Protein AF-A0A1B6DIH1-F1 (afdb_monomer_lite)

Secondary structure (DSSP, 8-state):
---TT-HHHHHHHHHHHHHHTSTTS-HHHHHHHHHHHHHHHHH-HHHHHHHHT-TTHHHHHHHHHT---S---TTTHHHHHHHHHHHHHHHHHHHHHHHHT--

Structure (mmCIF, N/CA/C/O backbone):
data_AF-A0A1B6DIH1-F1
#
_entry.id   AF-A0A1B6DIH1-F1
#
loop_
_atom_site.group_PDB
_atom_site.id
_atom_site.type_symbol
_atom_site.label_atom_id
_atom_site.label_alt_id
_atom_site.label_comp_id
_atom_site.label_asym_id
_atom_site.label_entity_id
_atom_site.label_seq_id
_atom_site.pdbx_PDB_ins_code
_atom_site.Cartn_x
_atom_site.Cartn_y
_atom_site.Cartn_z
_atom_site.occupancy
_atom_site.B_iso_or_equiv
_atom_site.auth_seq_id
_atom_site.auth_comp_id
_atom_site.auth_asym_id
_atom_site.auth_atom_id
_atom_site.pdbx_PDB_model_num
ATOM 1 N N . ALA A 1 1 ? -17.786 -20.344 4.408 1.00 54.97 1 ALA A N 1
ATOM 2 C CA . ALA A 1 1 ? -17.288 -19.030 3.958 1.00 54.97 1 ALA A CA 1
ATOM 3 C C . ALA A 1 1 ? -16.907 -18.232 5.197 1.00 54.97 1 ALA A C 1
ATOM 5 O O . ALA A 1 1 ? -17.622 -18.337 6.184 1.00 54.97 1 ALA A O 1
ATOM 6 N N . ILE A 1 2 ? -15.767 -17.542 5.192 1.00 56.56 2 ILE A N 1
ATOM 7 C CA . ILE A 1 2 ? -15.389 -16.630 6.284 1.00 56.56 2 ILE A CA 1
ATOM 8 C C . ILE A 1 2 ? -16.164 -15.323 6.051 1.00 56.56 2 ILE A C 1
ATOM 10 O O . ILE A 1 2 ? -16.277 -14.914 4.895 1.00 56.56 2 ILE A O 1
ATOM 14 N N . SER A 1 3 ? -16.743 -14.724 7.097 1.00 63.78 3 SER A N 1
ATOM 15 C CA . SER A 1 3 ? -17.451 -13.437 6.969 1.00 63.78 3 SER A CA 1
ATOM 16 C C . SER A 1 3 ? -16.472 -12.354 6.541 1.00 63.78 3 SER A C 1
ATOM 18 O O . SER A 1 3 ? -15.336 -12.356 7.013 1.00 63.78 3 SER A O 1
ATOM 20 N N . ALA A 1 4 ? -16.897 -11.433 5.678 1.00 59.94 4 ALA A N 1
ATOM 21 C CA . ALA A 1 4 ? -16.051 -10.328 5.228 1.00 59.94 4 ALA A CA 1
ATOM 22 C C . ALA A 1 4 ? -15.615 -9.416 6.391 1.00 59.94 4 ALA A C 1
ATOM 24 O O . ALA A 1 4 ? -14.567 -8.785 6.303 1.00 59.94 4 ALA A O 1
ATOM 25 N N . GLU A 1 5 ? -16.370 -9.410 7.495 1.00 61.75 5 GLU A N 1
ATOM 26 C CA . GLU A 1 5 ? -16.053 -8.677 8.722 1.00 61.75 5 GLU A CA 1
ATOM 27 C C . GLU A 1 5 ? -15.214 -9.479 9.735 1.00 61.75 5 GLU A C 1
ATOM 29 O O . GLU A 1 5 ? -14.992 -8.999 10.844 1.00 61.75 5 GLU A O 1
ATOM 34 N N . ASP A 1 6 ? -14.764 -10.707 9.425 1.00 71.88 6 ASP A N 1
ATOM 35 C CA . ASP A 1 6 ? -13.952 -11.479 10.377 1.00 71.88 6 ASP A CA 1
ATOM 36 C C . ASP A 1 6 ? -12.600 -10.767 10.601 1.00 71.88 6 ASP A C 1
ATOM 38 O O . ASP A 1 6 ? -11.802 -10.659 9.660 1.00 71.88 6 ASP A O 1
ATOM 42 N N . PRO A 1 7 ? -12.272 -10.347 11.839 1.00 66.44 7 PRO A N 1
ATOM 43 C CA . PRO A 1 7 ? -11.014 -9.669 12.147 1.00 66.44 7 PRO A CA 1
ATOM 44 C C . PRO A 1 7 ? -9.777 -10.471 11.724 1.00 66.44 7 PRO A C 1
ATOM 46 O O . PRO A 1 7 ? -8.727 -9.906 11.421 1.00 66.44 7 PRO A O 1
ATOM 49 N N . LYS A 1 8 ? -9.874 -11.807 11.650 1.00 68.81 8 LYS A N 1
ATOM 50 C CA . LYS A 1 8 ? -8.788 -12.678 11.173 1.00 68.81 8 LYS A CA 1
ATOM 51 C C . LYS A 1 8 ? -8.409 -12.405 9.723 1.00 68.81 8 LYS A C 1
ATOM 53 O O . LYS A 1 8 ? -7.270 -12.692 9.351 1.00 68.81 8 LYS A O 1
ATOM 58 N N . ILE A 1 9 ? -9.334 -11.893 8.911 1.00 69.62 9 ILE A N 1
ATOM 59 C CA . ILE A 1 9 ? -9.034 -11.438 7.556 1.00 69.62 9 ILE A CA 1
ATOM 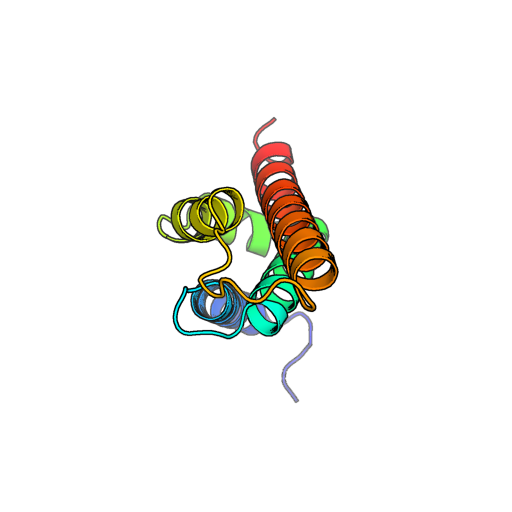60 C C . ILE A 1 9 ? -8.093 -10.240 7.653 1.00 69.62 9 ILE A C 1
ATOM 62 O O . ILE A 1 9 ? -7.018 -10.303 7.074 1.00 69.62 9 ILE A O 1
ATOM 66 N N . LEU A 1 10 ? -8.393 -9.228 8.469 1.00 68.88 10 LEU A N 1
ATOM 67 C CA . LEU A 1 10 ? -7.540 -8.041 8.645 1.00 68.88 10 LEU A CA 1
ATOM 68 C C . LEU A 1 10 ? -6.122 -8.400 9.105 1.00 68.88 10 LEU A C 1
ATOM 70 O O . LEU A 1 10 ? -5.139 -7.995 8.477 1.00 68.88 10 LEU A O 1
ATOM 74 N N . TYR A 1 11 ? -6.012 -9.249 10.131 1.00 68.75 11 TYR A N 1
ATOM 75 C CA . TYR A 1 11 ? -4.722 -9.696 10.670 1.00 68.75 11 TYR A CA 1
ATOM 76 C C . TYR A 1 11 ? -3.880 -10.505 9.676 1.00 68.75 11 TYR A C 1
ATOM 78 O O . TYR A 1 11 ? -2.660 -10.554 9.816 1.00 68.75 11 TYR A O 1
ATOM 86 N N . LYS A 1 12 ? -4.497 -11.149 8.679 1.00 73.00 12 LYS A N 1
ATOM 87 C CA . LYS A 1 12 ? -3.783 -11.884 7.621 1.00 73.00 12 LYS A CA 1
ATOM 88 C C . LYS A 1 12 ? -3.548 -11.037 6.372 1.00 73.00 12 LYS A C 1
ATOM 90 O O . LYS A 1 12 ? -2.535 -11.212 5.697 1.00 73.00 12 LYS A O 1
ATOM 95 N N . THR A 1 13 ? -4.452 -10.111 6.084 1.00 75.94 13 THR A N 1
ATOM 96 C CA . THR A 1 13 ? -4.412 -9.235 4.914 1.00 75.94 13 THR A CA 1
ATOM 97 C C . THR A 1 13 ? -3.295 -8.210 5.041 1.00 75.94 13 THR A C 1
ATOM 99 O O . THR A 1 13 ? -2.521 -8.064 4.100 1.00 75.94 13 THR A O 1
ATOM 102 N N . LEU A 1 14 ? -3.119 -7.580 6.209 1.00 74.62 14 LEU A N 1
ATOM 103 C CA . LEU A 1 14 ? -2.037 -6.614 6.423 1.00 74.62 14 LEU A CA 1
ATOM 104 C C . LEU A 1 14 ? -0.635 -7.198 6.145 1.00 74.62 14 LEU A C 1
ATOM 106 O O . LEU A 1 14 ? 0.072 -6.649 5.298 1.00 74.62 14 LEU A O 1
ATOM 110 N N . PRO A 1 15 ? -0.200 -8.308 6.781 1.00 75.88 15 PRO A N 1
ATOM 111 C CA . PRO A 1 15 ? 1.121 -8.871 6.514 1.00 75.88 15 PRO A CA 1
ATOM 112 C C . PRO A 1 15 ? 1.266 -9.377 5.073 1.00 75.88 15 PRO A C 1
ATOM 114 O O . PRO A 1 15 ? 2.355 -9.282 4.512 1.00 75.88 15 PRO A O 1
ATOM 117 N N . CYS A 1 16 ? 0.186 -9.857 4.444 1.00 77.56 16 CYS A N 1
ATOM 118 C CA . CYS A 1 16 ? 0.199 -10.241 3.032 1.00 77.56 16 CYS A CA 1
ATOM 119 C C . CYS A 1 16 ? 0.467 -9.033 2.119 1.00 77.56 16 CYS A C 1
ATOM 121 O O . CYS A 1 16 ? 1.362 -9.082 1.276 1.00 77.56 16 CYS A O 1
ATOM 123 N N . LEU A 1 17 ? -0.240 -7.920 2.333 1.00 75.94 17 LEU A N 1
ATOM 124 C CA . LEU A 1 17 ? -0.060 -6.684 1.569 1.00 75.94 17 LEU A CA 1
ATOM 125 C C . LEU A 1 17 ? 1.328 -6.071 1.789 1.00 75.94 17 LEU A C 1
ATOM 127 O O . LEU A 1 17 ? 1.975 -5.668 0.827 1.00 75.94 17 LEU A O 1
ATOM 131 N N . VAL A 1 18 ? 1.842 -6.085 3.024 1.00 78.38 18 VAL A N 1
ATOM 132 C CA . VAL A 1 18 ? 3.215 -5.641 3.331 1.00 78.38 18 VAL A CA 1
ATOM 133 C C . VAL A 1 18 ? 4.247 -6.463 2.553 1.00 78.38 18 VAL A C 1
ATOM 135 O O . VAL A 1 18 ? 5.201 -5.899 2.021 1.00 78.38 18 VAL A O 1
ATOM 138 N N . VAL A 1 19 ? 4.065 -7.786 2.454 1.00 78.75 19 VAL A N 1
ATOM 139 C CA . VAL A 1 19 ? 4.943 -8.661 1.659 1.00 78.75 19 VAL A CA 1
ATOM 140 C C . VAL A 1 19 ? 4.815 -8.369 0.164 1.00 78.75 19 VAL A C 1
ATOM 142 O O . VAL A 1 19 ? 5.827 -8.344 -0.531 1.00 78.75 19 VAL A O 1
ATOM 145 N N . LEU A 1 20 ? 3.607 -8.100 -0.334 1.00 76.19 20 LEU A N 1
ATOM 146 C CA . LEU A 1 20 ? 3.385 -7.745 -1.739 1.00 76.19 20 LEU A CA 1
ATOM 147 C C . LEU A 1 20 ? 3.999 -6.393 -2.123 1.00 76.19 20 LEU A C 1
ATOM 149 O O . LEU A 1 20 ? 4.343 -6.193 -3.285 1.00 76.19 20 LEU A O 1
ATOM 153 N N . CYS A 1 21 ? 4.208 -5.497 -1.159 1.00 76.62 21 CYS A N 1
ATOM 154 C CA . CYS A 1 21 ? 4.908 -4.236 -1.381 1.00 76.62 21 CYS A CA 1
ATOM 155 C C . CYS A 1 21 ? 6.442 -4.388 -1.470 1.00 76.62 21 CYS A C 1
ATOM 157 O O . CYS A 1 21 ? 7.125 -3.449 -1.886 1.00 76.62 21 CYS A O 1
ATOM 159 N N . LYS A 1 22 ? 7.024 -5.538 -1.111 1.00 77.88 22 LYS A N 1
ATOM 160 C CA . LYS A 1 22 ? 8.485 -5.719 -1.120 1.00 77.88 22 LYS A CA 1
ATOM 161 C C . LYS A 1 22 ? 9.076 -5.755 -2.533 1.00 77.88 22 LYS A C 1
ATOM 163 O O . LYS A 1 22 ? 8.391 -6.020 -3.519 1.00 77.88 22 LYS A O 1
ATOM 168 N N . LYS A 1 23 ? 10.386 -5.499 -2.621 1.00 70.12 23 LYS A N 1
ATOM 169 C CA . LYS A 1 23 ? 11.140 -5.421 -3.885 1.00 70.12 23 LYS A CA 1
ATOM 170 C C . LYS A 1 23 ? 11.199 -6.746 -4.658 1.00 70.12 23 LYS A C 1
ATOM 172 O O . LYS A 1 23 ? 11.534 -6.724 -5.833 1.00 70.12 23 LYS A O 1
ATOM 177 N N . GLU A 1 24 ? 10.844 -7.872 -4.036 1.00 76.06 24 GLU A N 1
ATOM 178 C CA . GLU A 1 24 ? 10.784 -9.180 -4.705 1.00 76.06 24 GLU A CA 1
ATOM 179 C C . GLU A 1 24 ? 9.612 -9.310 -5.703 1.00 76.06 24 GLU A C 1
ATOM 181 O O . GLU A 1 24 ? 9.541 -10.291 -6.443 1.00 76.06 24 GLU A O 1
ATOM 186 N N . LYS A 1 25 ? 8.676 -8.350 -5.719 1.00 79.25 25 LYS A N 1
ATOM 187 C CA . LYS A 1 25 ? 7.486 -8.343 -6.584 1.00 79.25 25 LYS A CA 1
ATOM 188 C C . LYS A 1 25 ? 7.609 -7.363 -7.742 1.00 79.25 25 LYS A C 1
ATOM 190 O O . LYS A 1 25 ? 8.355 -6.385 -7.673 1.00 79.25 25 LYS A O 1
ATOM 195 N N . THR A 1 26 ? 6.842 -7.604 -8.805 1.00 80.94 26 THR A N 1
ATOM 196 C CA . THR A 1 26 ? 6.847 -6.711 -9.970 1.00 80.94 26 THR A CA 1
ATOM 197 C C . THR A 1 26 ? 6.331 -5.314 -9.588 1.00 80.94 26 THR A C 1
ATOM 199 O O . THR A 1 26 ? 5.461 -5.201 -8.720 1.00 80.94 26 THR A O 1
ATOM 202 N N . PRO A 1 27 ? 6.803 -4.227 -10.231 1.00 77.31 27 PRO A N 1
ATOM 203 C CA . PRO A 1 27 ? 6.347 -2.868 -9.920 1.00 77.31 27 PRO A CA 1
ATOM 204 C C . PRO A 1 27 ? 4.821 -2.710 -9.978 1.00 77.31 27 PRO A C 1
ATOM 206 O O . PRO A 1 27 ? 4.230 -2.073 -9.113 1.00 77.31 27 PRO A O 1
ATOM 209 N N . LYS A 1 28 ? 4.163 -3.368 -10.943 1.00 79.88 28 LYS A N 1
ATOM 210 C CA . LYS A 1 28 ? 2.697 -3.362 -11.075 1.00 79.88 28 LYS A CA 1
ATOM 211 C C . LYS A 1 28 ? 1.988 -4.017 -9.890 1.00 79.88 28 LYS A C 1
ATOM 213 O O . LYS A 1 28 ? 1.039 -3.446 -9.367 1.00 79.88 28 LYS A O 1
ATOM 218 N N . GLU A 1 29 ? 2.446 -5.187 -9.447 1.00 82.50 29 GLU A N 1
ATOM 219 C CA . GLU A 1 29 ? 1.875 -5.852 -8.266 1.00 82.50 29 GLU A CA 1
ATOM 220 C C . GLU A 1 29 ? 2.054 -5.003 -7.007 1.00 82.50 29 GLU A C 1
ATOM 222 O O . GLU A 1 29 ? 1.143 -4.911 -6.188 1.00 82.50 29 GLU A O 1
ATOM 227 N N . ARG A 1 30 ? 3.208 -4.339 -6.881 1.00 83.56 30 ARG A N 1
ATOM 228 C CA . ARG A 1 30 ? 3.515 -3.446 -5.761 1.00 83.56 30 ARG A CA 1
ATOM 229 C C . ARG A 1 30 ? 2.577 -2.240 -5.726 1.00 83.56 30 ARG A C 1
ATOM 231 O O . ARG A 1 30 ? 2.096 -1.902 -4.648 1.00 83.56 30 ARG A O 1
ATOM 238 N N . ILE A 1 31 ? 2.285 -1.628 -6.879 1.00 83.06 31 ILE A N 1
ATOM 239 C CA . ILE A 1 31 ? 1.302 -0.534 -6.991 1.00 83.06 31 ILE A CA 1
ATOM 240 C C . ILE A 1 31 ? -0.070 -1.016 -6.532 1.00 83.06 31 ILE A C 1
ATOM 242 O O . ILE A 1 31 ? -0.632 -0.442 -5.607 1.00 83.06 31 ILE A O 1
ATOM 246 N N . VAL A 1 32 ? -0.574 -2.103 -7.123 1.00 85.62 32 VAL A N 1
ATOM 247 C CA . VAL A 1 32 ? -1.912 -2.627 -6.808 1.00 85.62 32 VAL A CA 1
ATOM 248 C C . VAL A 1 32 ? -2.022 -2.995 -5.327 1.00 85.62 32 VAL A C 1
ATOM 250 O O . VAL A 1 32 ? -3.033 -2.705 -4.688 1.00 85.62 32 VAL A O 1
ATOM 253 N N . ALA A 1 33 ? -0.975 -3.586 -4.749 1.00 86.25 33 ALA A N 1
ATOM 254 C CA . ALA A 1 33 ? -0.928 -3.893 -3.326 1.00 86.25 33 ALA A CA 1
ATOM 255 C C . ALA A 1 33 ? -0.970 -2.627 -2.458 1.00 86.25 33 ALA A C 1
ATOM 257 O O . ALA A 1 33 ? -1.728 -2.586 -1.492 1.00 86.25 33 ALA A O 1
ATOM 258 N N . ALA A 1 34 ? -0.206 -1.588 -2.807 1.00 85.44 34 ALA A N 1
ATOM 259 C CA . ALA A 1 34 ? -0.203 -0.321 -2.081 1.00 85.44 34 ALA A CA 1
ATOM 260 C C . ALA A 1 34 ? -1.529 0.445 -2.224 1.00 85.44 34 ALA A C 1
ATOM 262 O O . ALA A 1 34 ? -2.008 1.007 -1.245 1.00 85.44 34 ALA A O 1
ATOM 263 N N . GLU A 1 35 ? -2.162 0.435 -3.397 1.00 85.19 35 GLU A N 1
ATOM 264 C CA . GLU A 1 35 ? -3.491 1.024 -3.607 1.00 85.19 35 GLU A CA 1
ATOM 265 C C . GLU A 1 35 ? -4.571 0.294 -2.812 1.00 85.19 35 GLU A C 1
ATOM 267 O O . GLU A 1 35 ? -5.397 0.931 -2.157 1.00 85.19 35 GLU A O 1
ATOM 272 N N . THR A 1 36 ? -4.530 -1.040 -2.831 1.00 86.19 36 THR A N 1
ATOM 273 C CA . THR A 1 36 ? -5.432 -1.881 -2.039 1.00 86.19 36 THR A CA 1
ATOM 274 C C . THR A 1 36 ? -5.229 -1.611 -0.556 1.00 86.19 36 THR A C 1
ATOM 276 O O . THR A 1 36 ? -6.195 -1.444 0.179 1.00 86.19 36 THR A O 1
ATOM 279 N N . LEU A 1 37 ? -3.975 -1.510 -0.114 1.00 84.38 37 LEU A N 1
ATOM 280 C CA . LEU A 1 37 ? -3.654 -1.171 1.263 1.00 84.38 37 LEU A CA 1
ATOM 281 C C . LEU A 1 37 ? -4.181 0.217 1.632 1.00 84.38 37 LEU A C 1
ATOM 283 O O . LEU A 1 37 ? -4.807 0.333 2.673 1.00 84.38 37 LEU A O 1
ATOM 287 N N . ALA A 1 38 ? -3.996 1.229 0.778 1.00 85.06 38 ALA A N 1
ATOM 288 C CA . ALA A 1 38 ? -4.497 2.583 1.016 1.00 85.06 38 ALA A CA 1
ATOM 289 C C . ALA A 1 38 ? -6.016 2.597 1.183 1.00 85.06 38 ALA A C 1
ATOM 291 O O . ALA A 1 38 ? -6.529 3.218 2.104 1.00 85.06 38 ALA A O 1
ATOM 292 N N . TYR A 1 39 ? -6.729 1.895 0.299 1.00 84.06 39 TYR A N 1
ATOM 293 C CA . TYR A 1 39 ? -8.179 1.778 0.377 1.00 84.06 39 TYR A CA 1
ATOM 294 C C . TYR A 1 39 ? -8.616 1.076 1.665 1.00 84.06 39 TYR A C 1
ATOM 296 O O . TYR A 1 39 ? -9.492 1.560 2.372 1.00 84.06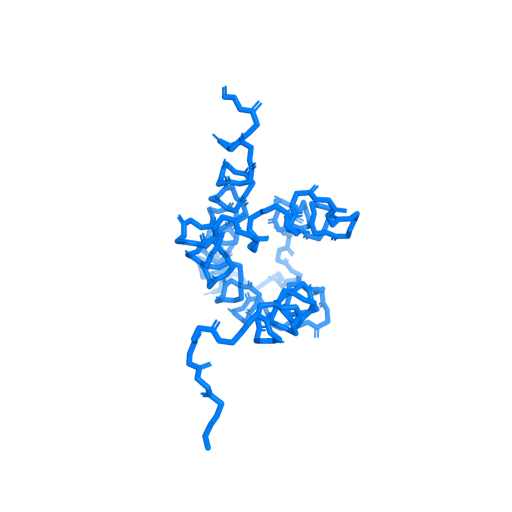 39 TYR A O 1
ATOM 304 N N . LEU A 1 40 ? -7.976 -0.042 2.011 1.00 82.25 40 LEU A N 1
ATOM 305 C CA . LEU A 1 40 ? -8.334 -0.784 3.212 1.00 82.25 40 LEU A CA 1
ATOM 306 C C . LEU A 1 40 ? -7.996 -0.012 4.496 1.00 82.25 40 LEU A C 1
ATOM 308 O O . LEU A 1 40 ? -8.776 -0.071 5.434 1.00 82.25 40 LEU A O 1
ATOM 312 N N . THR A 1 41 ? -6.886 0.732 4.555 1.00 81.25 41 THR A N 1
ATOM 313 C CA . THR A 1 41 ? -6.557 1.578 5.719 1.00 81.25 41 THR A CA 1
ATOM 314 C C . THR A 1 41 ? -7.417 2.838 5.802 1.00 81.25 41 THR A C 1
ATOM 316 O O . THR A 1 41 ? -7.501 3.442 6.862 1.00 81.25 41 THR A O 1
ATOM 319 N N . GLU A 1 42 ? -8.037 3.259 4.699 1.00 82.50 42 GLU A N 1
ATOM 320 C CA . GLU A 1 42 ? -8.997 4.368 4.674 1.00 82.50 42 GLU A CA 1
ATOM 321 C C . GLU A 1 42 ? -10.385 3.932 5.171 1.00 82.50 42 GLU A C 1
ATOM 323 O O . GLU A 1 42 ? -11.072 4.709 5.830 1.00 82.50 42 GLU A O 1
ATOM 328 N N . VAL A 1 43 ? -10.786 2.689 4.890 1.00 82.00 43 VAL A N 1
ATOM 329 C CA . VAL A 1 43 ? -12.106 2.147 5.260 1.00 82.00 43 VAL A CA 1
ATOM 330 C C . VAL A 1 43 ? -12.097 1.453 6.628 1.00 82.00 43 VAL A C 1
ATOM 332 O O . VAL A 1 43 ? -13.103 1.490 7.335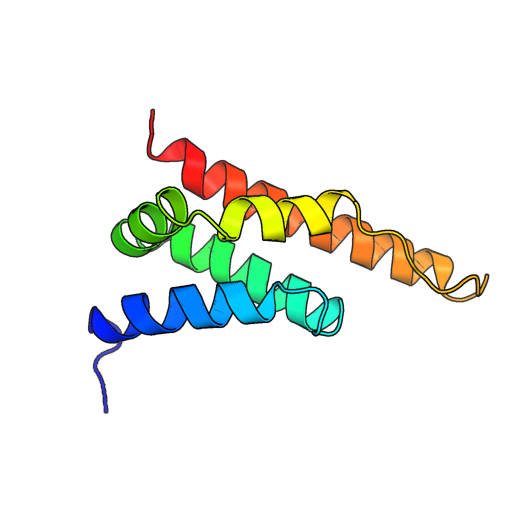 1.00 82.00 43 VAL A O 1
ATOM 335 N N . ASP A 1 44 ? -10.984 0.825 7.014 1.00 81.94 44 ASP A N 1
ATOM 336 C CA . ASP A 1 44 ? -10.869 0.017 8.229 1.00 81.94 44 ASP A CA 1
ATOM 337 C C . ASP A 1 44 ? -9.884 0.633 9.234 1.00 81.94 44 ASP A C 1
ATOM 339 O O . ASP A 1 44 ? -8.662 0.629 9.045 1.00 81.94 44 ASP A O 1
ATOM 343 N N . THR A 1 45 ? -10.429 1.147 10.337 1.00 80.62 45 THR A N 1
ATOM 344 C CA . THR A 1 45 ? -9.669 1.820 11.398 1.00 80.62 45 THR A CA 1
ATOM 345 C C . THR A 1 45 ? -8.798 0.863 12.213 1.00 80.62 45 THR A C 1
ATOM 347 O O . THR A 1 45 ? -7.723 1.249 12.677 1.00 80.62 45 THR A O 1
ATOM 350 N N . GLU A 1 46 ? -9.196 -0.403 12.367 1.00 80.12 46 GLU A N 1
ATOM 351 C CA . GLU A 1 46 ? -8.377 -1.405 13.053 1.00 80.12 46 GLU A CA 1
ATOM 352 C C . GLU A 1 46 ? -7.194 -1.818 12.177 1.00 80.12 46 GLU A C 1
ATOM 354 O O . GLU A 1 46 ? -6.068 -1.928 12.670 1.00 80.12 46 GLU A O 1
ATOM 359 N N . LEU A 1 47 ? -7.400 -1.953 10.863 1.00 79.38 47 LEU A N 1
ATOM 360 C CA . LEU A 1 47 ? -6.317 -2.181 9.911 1.00 79.38 47 LEU A CA 1
ATOM 361 C C . LEU A 1 47 ? -5.347 -1.001 9.868 1.00 79.38 47 LEU A C 1
ATOM 363 O O . LEU A 1 47 ? -4.137 -1.210 9.869 1.00 79.38 47 LEU A O 1
ATOM 367 N N . GLN A 1 48 ? -5.858 0.228 9.857 1.00 79.38 48 GLN A N 1
ATOM 368 C CA . GLN A 1 48 ? -5.064 1.454 9.908 1.00 79.38 48 GLN A CA 1
ATOM 369 C C . GLN A 1 48 ? -4.214 1.523 11.183 1.00 79.38 48 GLN A 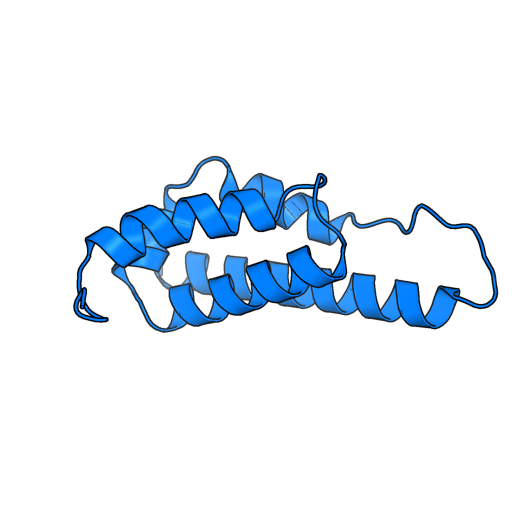C 1
ATOM 371 O O . GLN A 1 48 ? -3.025 1.842 11.127 1.00 79.38 48 GLN A O 1
ATOM 376 N N . ARG A 1 49 ? -4.788 1.151 12.330 1.00 81.12 49 ARG A N 1
ATOM 377 C CA . ARG A 1 49 ? -4.081 1.055 13.612 1.00 81.12 49 ARG A CA 1
ATOM 378 C C . ARG A 1 49 ? -3.015 -0.045 13.605 1.00 81.12 49 ARG A C 1
ATOM 380 O O . ARG A 1 49 ? -1.923 0.156 14.124 1.00 81.12 49 ARG A O 1
ATOM 387 N N . LEU A 1 50 ? -3.292 -1.192 12.991 1.00 80.19 50 LEU A N 1
ATOM 388 C CA . LEU A 1 50 ? -2.314 -2.264 12.770 1.00 80.19 50 LEU A CA 1
ATOM 389 C C . LEU A 1 50 ? -1.187 -1.838 11.818 1.00 80.19 50 LEU A C 1
ATOM 391 O O . LEU A 1 50 ? -0.025 -2.190 12.026 1.00 80.19 50 LEU A O 1
ATOM 395 N N . ALA A 1 51 ? -1.524 -1.070 10.783 1.00 79.81 51 ALA A N 1
ATOM 396 C CA . ALA A 1 51 ? -0.589 -0.503 9.823 1.00 79.81 51 ALA A CA 1
ATOM 397 C C . ALA A 1 51 ? 0.334 0.533 10.480 1.00 79.81 51 ALA A C 1
ATOM 399 O O . ALA A 1 51 ? 1.535 0.524 10.213 1.00 79.81 51 ALA A O 1
ATOM 400 N N . SER A 1 52 ? -0.201 1.383 11.365 1.00 78.00 52 SER A N 1
ATOM 401 C CA . SER A 1 52 ? 0.552 2.448 12.041 1.00 78.00 52 SER A CA 1
ATOM 402 C C . SER A 1 52 ? 1.612 1.915 13.006 1.00 78.00 52 SER A C 1
ATOM 404 O O . SER A 1 52 ? 2.699 2.483 13.091 1.00 78.00 52 SER A O 1
ATOM 406 N N . ILE A 1 53 ? 1.348 0.784 13.669 1.00 78.62 53 ILE A N 1
ATOM 407 C CA . ILE A 1 53 ? 2.320 0.102 14.540 1.00 78.62 53 ILE A CA 1
ATOM 408 C C . ILE A 1 53 ? 3.253 -0.853 13.777 1.00 78.62 53 ILE A C 1
ATOM 410 O O . ILE A 1 53 ? 4.128 -1.486 14.372 1.00 78.62 53 ILE A O 1
ATOM 414 N N . SER A 1 54 ? 3.067 -1.009 12.463 1.00 78.12 54 SER A N 1
ATOM 415 C CA . SER A 1 54 ? 3.856 -1.937 11.656 1.00 78.12 54 SER A CA 1
ATOM 416 C C . SER A 1 54 ? 5.227 -1.351 11.325 1.00 78.12 54 SER A C 1
ATOM 418 O O . SER A 1 54 ? 5.392 -0.561 10.394 1.00 78.12 54 SER A O 1
ATOM 420 N N . ASN A 1 55 ? 6.248 -1.824 12.042 1.00 72.69 55 ASN A N 1
ATOM 421 C CA . ASN A 1 55 ? 7.647 -1.395 11.894 1.00 72.69 55 ASN A CA 1
ATOM 422 C C . ASN A 1 55 ? 8.232 -1.583 10.484 1.00 72.69 55 ASN A C 1
ATOM 424 O O . ASN A 1 55 ? 9.253 -0.988 10.148 1.00 72.69 55 ASN A O 1
ATOM 428 N N . HIS A 1 56 ? 7.611 -2.419 9.651 1.00 78.62 56 HIS A N 1
ATOM 429 C CA . HIS A 1 56 ? 8.118 -2.748 8.319 1.00 78.62 56 HIS A CA 1
ATOM 430 C C . HIS A 1 56 ? 7.325 -2.101 7.184 1.00 78.62 56 HIS A C 1
ATOM 432 O O . HIS A 1 56 ? 7.797 -2.110 6.046 1.00 78.62 56 HIS A O 1
ATOM 438 N N . LEU A 1 57 ? 6.158 -1.511 7.456 1.00 79.88 57 LEU A N 1
ATOM 439 C CA . LEU A 1 57 ? 5.311 -0.955 6.405 1.00 79.88 57 LEU A CA 1
ATOM 440 C C . LEU A 1 57 ? 5.858 0.376 5.870 1.00 79.88 57 LEU A C 1
ATOM 442 O O . LEU A 1 57 ? 6.085 0.496 4.667 1.00 79.88 57 LEU A O 1
ATOM 446 N N . ILE A 1 58 ? 6.136 1.340 6.754 1.00 80.88 58 ILE A N 1
ATOM 447 C CA . ILE A 1 58 ? 6.668 2.659 6.366 1.00 80.88 58 ILE A CA 1
ATOM 448 C C . ILE A 1 58 ? 8.001 2.532 5.606 1.00 80.88 58 ILE A C 1
ATOM 450 O O . ILE A 1 58 ? 8.103 3.109 4.522 1.00 80.88 58 ILE A O 1
ATOM 454 N N . PRO A 1 59 ? 8.999 1.744 6.067 1.00 82.00 59 PRO A N 1
ATOM 455 C CA . PRO A 1 59 ? 10.236 1.550 5.309 1.00 82.00 59 PRO A CA 1
ATOM 456 C C . PRO A 1 59 ? 10.001 0.929 3.929 1.00 82.00 59 PRO A C 1
ATOM 458 O O . PRO A 1 59 ? 10.636 1.329 2.957 1.00 82.00 59 PRO A O 1
ATOM 461 N N . THR A 1 60 ? 9.063 -0.018 3.817 1.00 82.38 60 THR A N 1
ATOM 462 C CA . THR A 1 60 ? 8.729 -0.651 2.534 1.00 82.38 60 THR A CA 1
ATOM 463 C C . THR A 1 60 ? 8.109 0.361 1.571 1.00 82.38 60 THR A C 1
ATOM 465 O O . THR A 1 60 ? 8.536 0.437 0.421 1.00 82.38 60 THR A O 1
ATOM 468 N N . LEU A 1 61 ? 7.175 1.196 2.030 1.00 81.56 61 LEU A N 1
ATOM 469 C CA . LEU A 1 61 ? 6.580 2.267 1.220 1.00 81.56 61 LEU A CA 1
ATOM 470 C C . LEU A 1 61 ? 7.596 3.365 0.879 1.00 81.56 61 LEU A C 1
ATOM 472 O O . LEU A 1 61 ? 7.575 3.900 -0.225 1.00 81.56 61 LEU A O 1
ATOM 476 N N . ALA A 1 62 ? 8.560 3.648 1.756 1.00 82.75 62 ALA A N 1
ATOM 477 C CA . ALA A 1 62 ? 9.652 4.572 1.454 1.00 82.75 62 ALA A CA 1
ATOM 478 C C . ALA A 1 62 ? 10.509 4.093 0.266 1.00 82.75 62 ALA A C 1
ATOM 480 O O . ALA A 1 62 ? 11.047 4.914 -0.478 1.00 82.75 62 ALA A O 1
ATOM 481 N N . THR A 1 63 ? 10.586 2.779 0.014 1.00 81.69 63 THR A N 1
ATOM 482 C CA . THR A 1 63 ? 11.249 2.260 -1.197 1.00 81.69 63 THR A CA 1
ATOM 483 C C . THR A 1 63 ? 10.495 2.573 -2.491 1.00 81.69 63 THR A C 1
ATOM 485 O O . THR A 1 63 ? 11.092 2.489 -3.559 1.00 81.69 63 THR A O 1
ATOM 488 N N . PHE A 1 64 ? 9.209 2.934 -2.425 1.00 79.94 64 PHE A N 1
ATOM 489 C CA . PHE A 1 64 ? 8.416 3.339 -3.592 1.00 79.94 64 PHE A CA 1
ATOM 490 C C . PHE A 1 64 ? 8.728 4.787 -3.967 1.00 79.94 64 PHE A C 1
ATOM 492 O O . PHE A 1 64 ? 8.698 5.140 -5.141 1.00 79.94 64 PHE A O 1
ATOM 499 N N . LEU A 1 65 ? 9.081 5.614 -2.975 1.00 79.12 65 LEU A N 1
ATOM 500 C CA . LEU A 1 65 ? 9.507 6.997 -3.191 1.00 79.12 65 LEU A CA 1
ATOM 501 C C . LEU A 1 65 ? 10.836 7.083 -3.944 1.00 79.12 65 LEU A C 1
ATOM 503 O O . LEU A 1 65 ? 11.024 7.978 -4.765 1.00 79.12 65 LEU A O 1
ATOM 507 N N . HIS A 1 66 ? 11.709 6.108 -3.696 1.00 78.00 66 HIS A N 1
ATOM 508 C CA . HIS A 1 66 ? 13.026 5.971 -4.313 1.00 78.00 66 HIS A CA 1
ATOM 509 C C . HIS A 1 66 ? 13.036 4.932 -5.446 1.00 78.00 66 HIS A C 1
ATOM 511 O O . HIS A 1 66 ? 14.070 4.317 -5.696 1.00 78.00 66 HIS A O 1
ATOM 517 N N . TYR A 1 67 ? 11.892 4.663 -6.089 1.00 73.88 67 TYR A N 1
ATOM 518 C CA . TYR A 1 67 ? 11.861 3.758 -7.238 1.00 73.88 67 TYR A CA 1
ATOM 519 C C . TYR A 1 67 ? 12.662 4.368 -8.398 1.00 73.88 67 TYR A C 1
ATOM 521 O O . TYR A 1 67 ? 12.225 5.350 -9.003 1.00 73.88 67 TYR A O 1
ATOM 529 N N . GLU A 1 68 ? 13.820 3.778 -8.698 1.00 65.75 68 GLU A N 1
ATOM 530 C CA . GLU A 1 68 ? 14.557 4.020 -9.936 1.00 65.75 68 GLU A CA 1
ATOM 531 C C . GLU A 1 68 ? 14.303 2.867 -10.917 1.00 65.75 68 GLU A C 1
ATOM 533 O O . GLU A 1 68 ? 14.399 1.698 -10.532 1.00 65.75 68 GLU A O 1
ATOM 538 N N . PRO A 1 69 ? 13.956 3.166 -12.178 1.00 63.44 69 PRO A N 1
ATOM 539 C CA . PRO A 1 69 ? 13.791 2.140 -13.190 1.00 63.44 69 PRO A CA 1
ATOM 540 C C . PRO A 1 69 ? 15.159 1.558 -13.567 1.00 63.44 69 PRO A C 1
ATOM 542 O O . PRO A 1 69 ? 15.991 2.229 -14.166 1.00 63.44 69 PRO A O 1
ATOM 545 N N . GLU A 1 70 ? 15.373 0.277 -13.265 1.00 59.75 70 GLU A N 1
ATOM 546 C CA . GLU A 1 70 ? 16.613 -0.475 -13.551 1.00 59.75 70 GLU A CA 1
ATOM 547 C C . GLU A 1 70 ? 16.919 -0.611 -15.065 1.00 59.75 70 GLU A C 1
ATOM 549 O O . GLU A 1 70 ? 17.962 -1.125 -15.461 1.00 59.75 70 GLU A O 1
ATOM 554 N N . THR A 1 71 ? 16.006 -0.190 -15.950 1.00 56.72 71 THR A N 1
ATOM 555 C CA . THR A 1 71 ? 16.070 -0.489 -17.388 1.00 56.72 71 THR A CA 1
ATOM 556 C C . THR A 1 71 ? 16.307 0.767 -18.229 1.00 56.72 71 THR A C 1
ATOM 558 O O . THR A 1 71 ? 15.394 1.545 -18.498 1.00 56.72 71 THR A O 1
ATOM 561 N N . ASN A 1 72 ? 17.534 0.904 -18.735 1.00 54.09 72 ASN A N 1
ATOM 562 C CA . ASN A 1 72 ? 18.025 1.982 -19.606 1.00 54.09 72 ASN A CA 1
ATOM 563 C C . ASN A 1 72 ? 17.503 1.883 -21.069 1.00 54.09 72 ASN A C 1
ATOM 565 O O . ASN A 1 72 ? 18.251 2.070 -22.027 1.00 54.09 72 ASN A O 1
ATOM 569 N N . ASN A 1 73 ? 16.225 1.531 -21.269 1.00 59.06 73 ASN A N 1
ATOM 570 C CA . ASN A 1 73 ? 15.618 1.377 -22.596 1.00 59.06 73 ASN A CA 1
ATOM 571 C C . ASN A 1 73 ? 14.765 2.604 -22.957 1.00 59.06 73 ASN A C 1
ATOM 573 O O . ASN A 1 73 ? 13.640 2.766 -22.483 1.00 59.06 73 ASN A O 1
ATOM 577 N N . ASN A 1 74 ? 15.277 3.427 -23.876 1.00 62.34 74 ASN A N 1
ATOM 578 C CA . ASN A 1 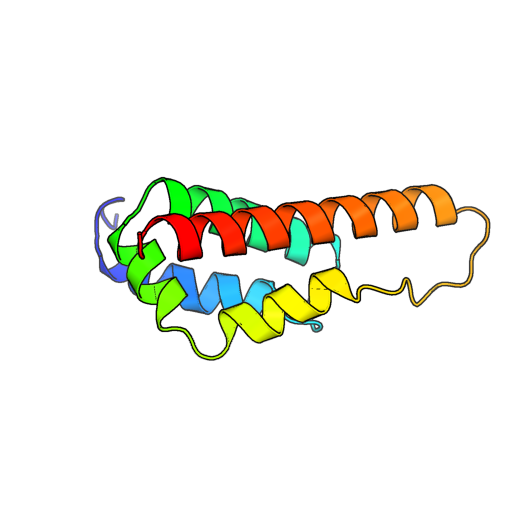74 ? 14.705 4.718 -24.292 1.00 62.34 74 ASN A CA 1
ATOM 579 C C . ASN A 1 74 ? 13.238 4.661 -24.783 1.00 62.34 74 ASN A C 1
ATOM 581 O O . ASN A 1 74 ? 12.544 5.673 -24.742 1.00 62.34 74 ASN A O 1
ATOM 585 N N . ASN A 1 75 ? 12.737 3.490 -25.197 1.00 62.41 75 ASN A N 1
ATOM 586 C CA . ASN A 1 75 ? 11.366 3.310 -25.700 1.00 62.41 75 ASN A CA 1
ATOM 587 C C . ASN A 1 75 ? 10.324 2.983 -24.606 1.00 62.41 75 ASN A C 1
ATOM 589 O O . ASN A 1 75 ? 9.127 3.059 -24.868 1.00 62.41 75 ASN A O 1
ATOM 593 N N . LEU A 1 76 ? 10.755 2.637 -23.385 1.00 63.06 76 LEU A N 1
ATOM 594 C CA . LEU A 1 76 ? 9.893 2.342 -22.224 1.00 63.06 76 LEU A CA 1
ATOM 595 C C . LEU A 1 76 ? 9.940 3.437 -21.146 1.00 63.06 76 LEU A C 1
ATOM 597 O O . LEU A 1 76 ? 9.186 3.372 -20.178 1.00 63.06 76 LEU A O 1
ATOM 601 N N . ALA A 1 77 ? 10.758 4.477 -21.337 1.00 67.44 77 ALA A N 1
ATOM 602 C CA . ALA A 1 77 ? 10.964 5.549 -20.364 1.00 67.44 77 ALA A CA 1
ATOM 603 C C . ALA A 1 77 ? 9.653 6.230 -19.927 1.00 67.44 77 ALA A C 1
ATOM 605 O O . ALA A 1 77 ? 9.450 6.474 -18.744 1.00 67.44 77 ALA A O 1
ATOM 606 N N . LEU A 1 78 ? 8.718 6.476 -20.853 1.00 71.06 78 LEU A N 1
ATOM 607 C CA . LEU A 1 78 ? 7.406 7.059 -20.533 1.00 71.06 78 LEU A CA 1
ATOM 608 C C . LEU A 1 78 ? 6.552 6.158 -19.628 1.00 71.06 78 LEU A C 1
ATOM 610 O O . LEU A 1 78 ? 5.856 6.659 -18.745 1.00 71.06 78 LEU A O 1
ATOM 614 N N . GLN A 1 79 ? 6.590 4.842 -19.846 1.00 73.50 79 GLN A N 1
ATOM 615 C CA . GLN A 1 79 ? 5.841 3.883 -19.036 1.00 73.50 79 GLN A CA 1
ATOM 616 C C . GLN A 1 79 ? 6.481 3.722 -17.653 1.00 73.50 79 GLN A C 1
ATOM 618 O O . GLN A 1 79 ? 5.764 3.706 -16.658 1.00 73.50 79 GLN A O 1
ATOM 623 N N . GLU A 1 80 ? 7.810 3.683 -17.578 1.00 72.06 80 GLU A N 1
ATOM 624 C CA . GLU A 1 80 ? 8.557 3.648 -16.315 1.00 72.06 80 GLU A CA 1
ATOM 625 C C . GLU A 1 80 ? 8.357 4.928 -15.486 1.00 72.06 80 GLU A C 1
ATOM 627 O O . GLU A 1 80 ? 8.174 4.854 -14.272 1.00 72.06 80 GLU A O 1
ATOM 632 N N . ILE A 1 81 ? 8.298 6.103 -16.130 1.00 75.38 81 ILE A N 1
ATOM 633 C CA . ILE A 1 81 ? 7.981 7.374 -15.458 1.00 75.38 81 ILE A CA 1
ATOM 634 C C . ILE A 1 81 ? 6.579 7.326 -14.842 1.00 75.38 81 ILE A C 1
ATOM 636 O O . ILE A 1 81 ? 6.417 7.729 -13.688 1.00 75.38 81 ILE A O 1
ATOM 640 N N . ARG A 1 82 ? 5.581 6.811 -15.577 1.00 80.31 82 ARG A N 1
ATOM 641 C CA . ARG A 1 82 ? 4.210 6.646 -15.063 1.00 80.31 82 ARG A CA 1
ATOM 642 C C . ARG A 1 82 ? 4.161 5.668 -13.892 1.00 80.31 82 ARG A C 1
ATOM 644 O O . ARG A 1 82 ? 3.658 6.029 -12.840 1.00 80.31 82 ARG A O 1
ATOM 651 N N . ILE A 1 83 ? 4.782 4.494 -14.024 1.00 80.44 83 ILE A N 1
ATOM 652 C CA . ILE A 1 83 ? 4.867 3.491 -12.947 1.00 80.44 83 ILE A CA 1
ATOM 653 C C . ILE A 1 83 ? 5.505 4.094 -11.688 1.00 80.44 83 ILE A C 1
ATOM 655 O O . ILE A 1 83 ? 4.985 3.927 -10.588 1.00 80.44 83 ILE A O 1
ATOM 659 N N . GLY A 1 84 ? 6.597 4.849 -11.832 1.00 80.00 84 GLY A N 1
ATOM 660 C CA . GLY A 1 84 ? 7.234 5.530 -10.705 1.00 80.00 84 GLY A CA 1
ATOM 661 C C . GLY A 1 84 ? 6.360 6.625 -10.079 1.00 80.00 84 GLY A C 1
ATOM 662 O O . GLY A 1 84 ? 6.409 6.840 -8.868 1.00 80.00 84 GLY A O 1
ATOM 663 N N . GLN A 1 85 ? 5.550 7.336 -10.869 1.00 83.88 85 GLN A N 1
ATOM 664 C CA . GLN A 1 85 ? 4.561 8.291 -10.353 1.00 83.88 85 GLN A CA 1
ATOM 665 C C . GLN A 1 85 ? 3.441 7.584 -9.581 1.00 83.8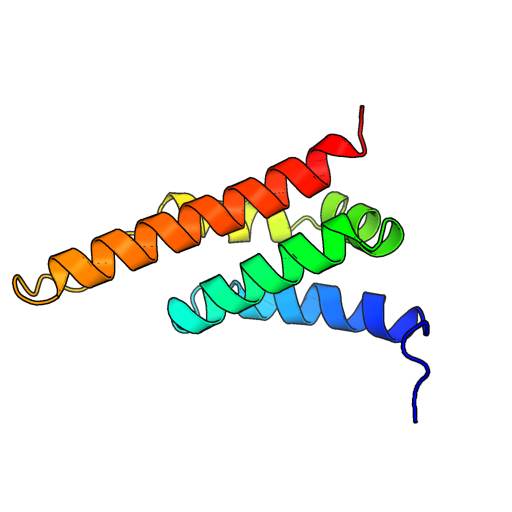8 85 GLN A C 1
ATOM 667 O O . GLN A 1 85 ? 3.165 7.981 -8.448 1.00 83.88 85 GLN A O 1
ATOM 672 N N . ASP A 1 86 ? 2.882 6.510 -10.133 1.00 84.88 86 ASP A N 1
ATOM 673 C CA . ASP A 1 86 ? 1.804 5.727 -9.521 1.00 84.88 86 ASP A CA 1
ATOM 674 C C . ASP A 1 86 ? 2.265 5.090 -8.199 1.00 84.88 86 ASP A C 1
ATOM 676 O O . ASP A 1 86 ? 1.582 5.182 -7.178 1.00 84.88 86 ASP A O 1
ATOM 680 N N . MET A 1 87 ? 3.483 4.533 -8.168 1.00 83.31 87 MET A N 1
ATOM 681 C CA . MET A 1 87 ? 4.096 4.001 -6.944 1.00 83.31 87 MET A CA 1
ATOM 682 C C . MET A 1 87 ? 4.230 5.068 -5.857 1.00 83.31 87 MET A C 1
ATOM 684 O O . MET A 1 87 ? 3.888 4.819 -4.698 1.00 83.31 87 MET A O 1
ATOM 688 N N . ARG A 1 88 ? 4.710 6.263 -6.220 1.00 86.19 88 ARG A N 1
ATOM 689 C CA . ARG A 1 88 ? 4.826 7.390 -5.288 1.00 86.19 88 ARG A CA 1
ATOM 690 C C . ARG A 1 88 ? 3.465 7.812 -4.757 1.00 86.19 88 ARG A C 1
ATOM 692 O O . ARG A 1 88 ? 3.314 7.973 -3.549 1.00 86.19 88 ARG A O 1
ATOM 699 N N . GLN A 1 89 ? 2.479 7.963 -5.635 1.00 88.31 89 GLN A N 1
ATOM 700 C CA . GLN A 1 89 ? 1.134 8.377 -5.257 1.00 88.31 89 GLN A CA 1
ATOM 701 C C . GLN A 1 89 ? 0.479 7.371 -4.307 1.00 88.31 89 GLN A C 1
ATOM 703 O O . GLN A 1 89 ? -0.056 7.772 -3.273 1.00 88.31 89 GLN A O 1
ATOM 708 N N . ALA A 1 90 ? 0.564 6.075 -4.615 1.00 86.12 90 ALA A N 1
ATOM 709 C CA . ALA A 1 90 ? 0.034 5.022 -3.757 1.00 86.12 90 ALA A CA 1
ATOM 710 C C . ALA A 1 90 ? 0.704 5.047 -2.376 1.00 86.12 90 ALA A C 1
ATOM 712 O O . ALA A 1 90 ? 0.014 5.055 -1.357 1.00 86.12 90 ALA A O 1
ATOM 713 N N . ALA A 1 91 ? 2.035 5.156 -2.328 1.00 86.12 91 ALA A N 1
ATOM 714 C CA . ALA A 1 91 ? 2.773 5.234 -1.072 1.00 86.12 91 ALA A CA 1
ATOM 715 C C . ALA A 1 91 ? 2.371 6.450 -0.227 1.00 86.12 91 ALA A C 1
ATOM 717 O O . ALA A 1 91 ? 2.120 6.306 0.970 1.00 86.12 91 ALA A O 1
ATOM 718 N N . PHE A 1 92 ? 2.244 7.630 -0.840 1.00 86.00 92 PHE A N 1
ATOM 719 C CA . PHE A 1 92 ? 1.786 8.827 -0.138 1.00 86.00 92 PHE A CA 1
ATOM 720 C C . PHE A 1 92 ? 0.366 8.678 0.393 1.00 86.00 92 PHE A C 1
ATOM 722 O O . PHE A 1 92 ? 0.122 9.044 1.539 1.00 86.00 92 PHE A O 1
ATOM 729 N N . ARG A 1 93 ? -0.558 8.109 -0.388 1.00 86.19 93 ARG A N 1
ATOM 730 C CA . ARG A 1 93 ? -1.931 7.873 0.076 1.00 86.19 93 ARG A CA 1
ATOM 731 C C . ARG A 1 93 ? -1.970 6.969 1.303 1.00 86.19 93 ARG A C 1
ATOM 733 O O . ARG A 1 93 ? -2.660 7.310 2.257 1.00 86.19 93 ARG A O 1
ATOM 740 N N . VAL A 1 94 ? -1.202 5.876 1.313 1.00 85.69 94 VAL A N 1
ATOM 741 C CA . VAL A 1 94 ? -1.113 4.995 2.491 1.00 85.69 94 VAL A CA 1
ATOM 742 C C . VAL A 1 94 ? -0.544 5.750 3.691 1.00 85.69 94 VAL A C 1
ATOM 744 O O . VAL A 1 94 ? -1.118 5.702 4.773 1.00 85.69 94 VAL A O 1
ATOM 747 N N . ILE A 1 95 ? 0.569 6.468 3.513 1.00 82.94 95 ILE A N 1
ATOM 748 C CA . ILE A 1 95 ? 1.224 7.201 4.606 1.00 82.94 95 ILE A CA 1
ATOM 749 C C . ILE A 1 95 ? 0.289 8.271 5.183 1.00 82.94 95 ILE A C 1
ATOM 751 O O . ILE A 1 95 ? 0.145 8.355 6.398 1.00 82.94 95 ILE A O 1
ATOM 755 N N . ILE A 1 96 ? -0.378 9.052 4.328 1.00 85.00 96 ILE A N 1
ATOM 756 C CA . ILE A 1 96 ? -1.352 10.067 4.749 1.00 85.00 96 ILE A CA 1
ATOM 757 C C . ILE A 1 96 ? -2.515 9.406 5.482 1.00 85.00 96 ILE A C 1
ATOM 759 O O . ILE A 1 96 ? -2.847 9.845 6.576 1.00 85.00 96 ILE A O 1
ATOM 763 N N . SER A 1 97 ? -3.081 8.332 4.924 1.00 83.31 97 SER A N 1
ATOM 764 C CA . SER A 1 97 ? -4.152 7.572 5.570 1.00 83.31 97 SER A CA 1
ATOM 765 C C . SER A 1 97 ? -3.728 7.148 6.977 1.00 83.31 97 SER A C 1
ATOM 767 O O . SER A 1 97 ? -4.428 7.448 7.932 1.00 83.31 97 SER A O 1
ATOM 769 N N . ILE A 1 98 ? -2.542 6.568 7.151 1.00 82.50 98 ILE A N 1
ATOM 770 C CA . ILE A 1 98 ? -2.033 6.146 8.465 1.00 82.50 98 ILE A CA 1
ATOM 771 C C . ILE A 1 98 ? -1.840 7.329 9.434 1.00 82.50 98 ILE A C 1
ATOM 773 O O . ILE A 1 98 ? -2.150 7.210 10.622 1.00 82.50 98 ILE A O 1
ATOM 777 N N . ILE A 1 99 ? -1.322 8.464 8.954 1.00 79.62 99 ILE A N 1
ATOM 778 C CA . ILE A 1 99 ? -1.047 9.647 9.787 1.00 79.62 99 ILE A CA 1
ATOM 779 C C . ILE A 1 99 ? -2.338 10.370 10.189 1.00 79.62 99 ILE A C 1
ATOM 781 O O . ILE A 1 99 ? -2.435 10.815 11.330 1.00 79.62 99 ILE A O 1
ATOM 785 N N . SER A 1 100 ? -3.337 10.456 9.306 1.00 75.00 100 SER A N 1
ATOM 786 C CA . SER A 1 100 ? -4.605 11.160 9.555 1.00 75.00 100 SER A CA 1
ATOM 787 C C . SER A 1 100 ? -5.414 10.625 10.741 1.00 75.00 100 SER A C 1
ATOM 789 O O . SER A 1 100 ? -6.302 11.323 11.204 1.00 75.00 100 SER A O 1
ATOM 791 N N . TYR A 1 101 ? -5.117 9.428 11.252 1.00 63.03 101 TYR A N 1
ATOM 792 C CA . TYR A 1 101 ? -5.750 8.879 12.458 1.00 63.03 101 TYR A CA 1
ATOM 793 C C . TYR A 1 101 ? -5.061 9.296 13.773 1.00 63.03 101 TYR A C 1
ATOM 795 O O . TYR A 1 101 ? -5.628 9.128 14.847 1.00 63.03 101 TYR A O 1
ATOM 803 N N . ASN A 1 102 ? -3.829 9.818 13.718 1.00 52.62 102 ASN A N 1
ATOM 804 C CA . ASN A 1 102 ? -3.064 10.237 14.904 1.00 52.62 102 ASN A CA 1
ATOM 805 C C . ASN A 1 102 ? -3.228 11.733 15.256 1.00 52.62 102 ASN A C 1
ATOM 807 O O . ASN A 1 102 ? -2.480 12.238 16.095 1.00 52.62 102 ASN A O 1
ATOM 811 N N . VAL A 1 103 ? -4.174 12.437 14.625 1.00 47.25 103 VAL A N 1
ATOM 812 C CA . VAL A 1 103 ? -4.533 13.844 14.893 1.00 47.25 103 VAL A CA 1
ATOM 813 C C . VAL A 1 103 ? -6.006 13.912 15.261 1.00 47.25 103 VAL A C 1
ATOM 815 O O . VAL A 1 103 ? -6.316 14.592 16.263 1.00 47.25 103 VAL A O 1
#

Radius of gyration: 14.62 Å; chains: 1; bounding box: 36×33×41 Å

Organism: NCBI:txid38151

Foldseek 3Di:
DDDPPDVVCLVVLLVVLLVQLAPVHDLVSNLVSLQVLLVCLLVDVVSLVVLLPDPRRLVSLVVLQVDDDPDPDPVCVVVSVVSSVSSNVSSVSSVCSSVVVVD

Sequence (103 aa):
AISAEDPKILYKTLPCLVVLCKKEKTPKERIVAAETLAYLTEVDTELQRLASISNHLIPTLATFLHYEPETNNNNLALQEIRIGQDMRQAAFRVIISIISYNV

pLDDT: mean 76.12, std 9.03, range [47.25, 88.31]